Protein AF-A0A920BKV4-F1 (afdb_monomer)

Foldseek 3Di:
DDDPPPPPDDPQADCVLLCCLLQPQVQCCPVCVVPDDPVDDQRSHSPCVVCCVVVSHPPVVSVVSNVVCVVVVNHD

Nearest PDB structures (foldseek):
  3zxs-assembly3_C  TM=9.754E-01  e=3.125E-03  Cereibacter sphaeroides 2.4.1
  3zxs-assembly2_B  TM=9.748E-01  e=6.914E-03  Cereibacter sphaeroides 2.4.1
  5lfa-assembly1_A  TM=9.691E-01  e=1.060E-02  Agrobacterium fabrum str. C58
  5kcm-assembly2_B  TM=9.717E-01  e=1.729E-02  Agrobacterium fabrum str. C58

pLDDT: mean 79.56, std 17.56, range [38.72, 93.44]

Sequence (76 aa):
MLTPRSVASYPRASAYPADEFVNGALKPFGPYEDAMLGKEWKLAHSVLSSSLNIGLLHPMEVVRAVEQAYKTGGSH

Mean predicted aligned error: 8.86 Å

Secondary structure (DSSP, 8-state):
-PPP----------SHHHHHIIIIIHHHHGGGTT--BTTBSSTT----HHHHHTTSS-HHHHHHHHHHHHHTTTT-

Solvent-accessible surface area (backbone atoms only — not comparable to full-atom values): 4848 Å² total; per-residue (Å²): 134,85,74,81,80,76,78,74,81,62,82,72,48,73,62,60,61,56,49,49,22,59,77,65,22,52,64,52,22,75,88,36,69,87,60,85,52,100,89,52,94,55,81,30,63,61,83,49,62,68,40,46,75,74,64,45,40,61,70,69,58,51,53,50,52,48,52,48,36,54,75,72,64,55,58,127

Structure (mmCIF, N/CA/C/O backbone):
data_AF-A0A920BKV4-F1
#
_entry.id   AF-A0A920BKV4-F1
#
loop_
_atom_site.group_PDB
_atom_site.id
_atom_site.type_symbol
_atom_site.label_atom_id
_atom_site.label_alt_id
_atom_site.label_comp_id
_atom_site.label_asym_id
_atom_site.label_entity_id
_atom_site.label_seq_id
_atom_site.pdbx_PDB_ins_code
_atom_site.Cartn_x
_atom_site.Cartn_y
_atom_site.Cartn_z
_atom_site.occupancy
_atom_site.B_iso_or_equiv
_atom_site.auth_seq_id
_atom_site.auth_comp_id
_atom_site.auth_asym_id
_atom_site.auth_atom_id
_atom_site.pdbx_PDB_model_num
ATOM 1 N N . MET A 1 1 ? 18.877 -17.817 -26.640 1.00 40.94 1 MET A N 1
ATOM 2 C CA . MET A 1 1 ? 18.612 -18.154 -25.226 1.00 40.94 1 MET A CA 1
ATOM 3 C C . MET A 1 1 ? 18.911 -16.897 -24.418 1.00 40.94 1 MET A C 1
ATOM 5 O O . MET A 1 1 ? 20.073 -16.572 -24.233 1.00 40.94 1 MET A O 1
ATOM 9 N N . LEU A 1 2 ? 17.891 -16.092 -24.111 1.00 44.06 2 LEU A N 1
ATOM 10 C CA . LEU A 1 2 ? 18.071 -14.833 -23.380 1.00 44.06 2 LEU A CA 1
ATOM 11 C C . LEU A 1 2 ? 18.216 -15.171 -21.894 1.00 44.06 2 LEU A C 1
ATOM 13 O O . LEU A 1 2 ? 17.302 -15.741 -21.303 1.00 44.06 2 LEU A O 1
ATOM 17 N N . THR A 1 3 ? 19.372 -14.879 -21.308 1.00 38.72 3 THR A N 1
ATOM 18 C CA . THR A 1 3 ? 19.557 -14.937 -19.857 1.00 38.72 3 THR A CA 1
ATOM 19 C C . THR A 1 3 ? 18.711 -13.840 -19.203 1.00 38.72 3 THR A C 1
ATOM 21 O O . THR A 1 3 ? 18.588 -12.750 -19.774 1.00 38.72 3 THR A O 1
ATOM 24 N N . PRO A 1 4 ? 18.108 -14.078 -18.023 1.00 46.72 4 PRO A N 1
ATOM 25 C CA . PRO A 1 4 ? 17.397 -13.022 -17.323 1.00 46.72 4 PRO A CA 1
ATOM 26 C C . PRO A 1 4 ? 18.406 -11.927 -16.985 1.00 46.72 4 PRO A C 1
ATOM 28 O O . PRO A 1 4 ? 19.424 -12.185 -16.337 1.00 46.72 4 PRO A O 1
ATOM 31 N N . ARG A 1 5 ? 18.146 -10.703 -17.449 1.00 44.81 5 ARG A N 1
ATOM 32 C CA . ARG A 1 5 ? 18.896 -9.523 -17.021 1.00 44.81 5 ARG A CA 1
ATOM 33 C C . ARG A 1 5 ? 18.685 -9.407 -15.512 1.00 44.81 5 ARG A C 1
ATOM 35 O O . ARG A 1 5 ? 17.595 -9.059 -15.069 1.00 44.81 5 ARG A O 1
ATOM 42 N N . SER A 1 6 ? 19.715 -9.737 -14.735 1.00 48.00 6 SER A N 1
ATOM 43 C CA . SER A 1 6 ? 19.803 -9.337 -13.335 1.00 48.00 6 SER A CA 1
ATOM 44 C C . SER A 1 6 ? 19.700 -7.818 -13.322 1.00 48.00 6 SER A C 1
ATOM 46 O O . SER A 1 6 ? 20.596 -7.126 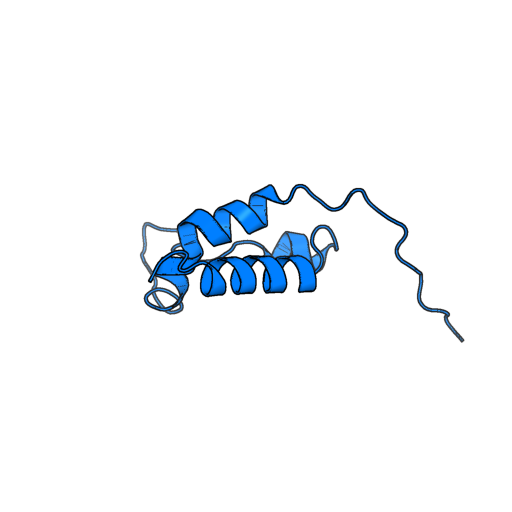-13.814 1.00 48.00 6 SER A O 1
ATOM 48 N N . VAL A 1 7 ? 18.555 -7.301 -12.882 1.00 51.59 7 VAL A N 1
ATOM 49 C CA . VAL A 1 7 ? 18.369 -5.871 -12.666 1.00 51.59 7 VAL A CA 1
ATOM 50 C C . VAL A 1 7 ? 19.269 -5.487 -11.502 1.00 51.59 7 VAL A C 1
ATOM 52 O O . VAL A 1 7 ? 18.956 -5.686 -10.332 1.00 51.59 7 VAL A O 1
ATOM 55 N N . ALA A 1 8 ? 20.460 -5.020 -11.862 1.00 42.22 8 ALA A N 1
ATOM 56 C CA . ALA A 1 8 ? 21.427 -4.451 -10.956 1.00 42.22 8 ALA A CA 1
ATOM 57 C C . ALA A 1 8 ? 20.748 -3.368 -10.108 1.00 42.22 8 ALA A C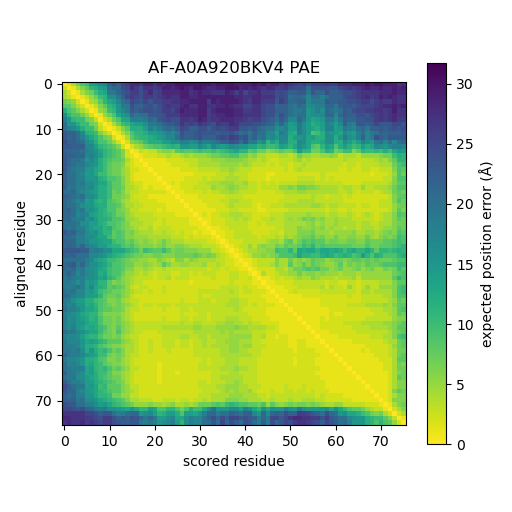 1
ATOM 59 O O . ALA A 1 8 ? 20.283 -2.368 -10.640 1.00 42.22 8 ALA A O 1
ATOM 60 N N . SER A 1 9 ? 20.674 -3.631 -8.803 1.00 46.66 9 SER A N 1
ATOM 61 C CA . SER A 1 9 ? 20.804 -2.704 -7.676 1.00 46.66 9 SER A CA 1
ATOM 62 C C . SER A 1 9 ? 20.653 -1.205 -7.994 1.00 46.66 9 SER A C 1
ATOM 64 O O . SER A 1 9 ? 21.579 -0.426 -7.775 1.00 46.66 9 SER A O 1
ATOM 66 N N . TYR A 1 10 ? 19.478 -0.772 -8.453 1.00 45.19 10 TYR A N 1
ATOM 67 C CA . TYR A 1 10 ? 19.062 0.611 -8.232 1.00 45.19 10 TYR A CA 1
ATOM 68 C C . TYR A 1 10 ? 18.942 0.799 -6.712 1.00 45.19 10 TYR A C 1
ATOM 70 O O . TYR A 1 10 ? 18.523 -0.151 -6.037 1.00 45.19 10 TYR A O 1
ATOM 78 N N . PRO A 1 11 ? 19.342 1.948 -6.129 1.00 47.00 11 PRO A N 1
ATOM 79 C CA . PRO A 1 11 ? 19.039 2.219 -4.729 1.00 47.00 11 PRO A CA 1
ATOM 80 C C . PRO A 1 11 ? 17.533 2.037 -4.586 1.00 47.00 11 PRO A C 1
ATOM 82 O O . PRO A 1 11 ? 16.770 2.751 -5.239 1.00 47.00 11 PRO A O 1
ATOM 85 N N . ARG A 1 12 ? 17.123 0.989 -3.856 1.00 55.19 12 ARG A N 1
ATOM 86 C CA . ARG A 1 12 ? 15.710 0.639 -3.722 1.00 55.19 12 ARG A CA 1
ATOM 87 C C . ARG A 1 12 ? 15.005 1.898 -3.282 1.00 55.19 12 ARG A C 1
ATOM 89 O O . ARG A 1 12 ? 15.469 2.551 -2.342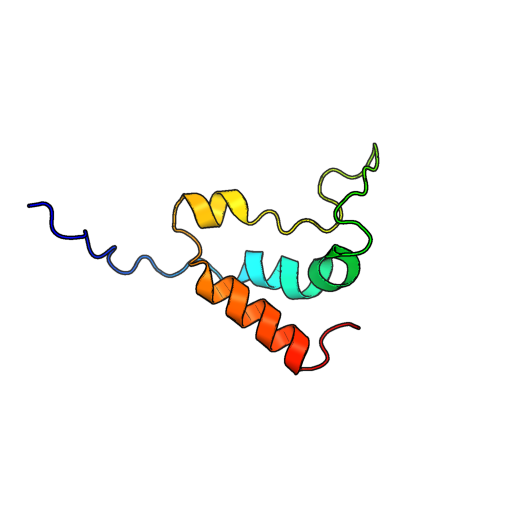 1.00 55.19 12 ARG A O 1
ATOM 96 N N . ALA A 1 13 ? 13.997 2.290 -4.049 1.00 51.28 13 ALA A N 1
ATOM 97 C CA . ALA A 1 13 ? 13.355 3.563 -3.839 1.00 51.28 13 ALA A CA 1
ATOM 98 C C . ALA A 1 13 ? 12.956 3.709 -2.385 1.00 51.28 13 ALA A C 1
ATOM 100 O O . ALA A 1 13 ? 12.642 2.726 -1.711 1.00 51.28 13 ALA A O 1
ATOM 101 N N . SER A 1 14 ? 13.021 4.950 -1.922 1.00 55.34 14 SER A N 1
ATOM 102 C CA . SER A 1 14 ? 12.636 5.340 -0.581 1.00 55.34 14 SER A CA 1
ATOM 103 C C . SER A 1 14 ? 11.372 4.583 -0.154 1.00 55.34 14 SER A C 1
ATOM 105 O O . SER A 1 14 ? 10.380 4.581 -0.875 1.00 55.34 14 SER A O 1
ATOM 107 N N . ALA A 1 15 ? 11.402 3.933 1.014 1.00 63.00 15 ALA A N 1
ATOM 108 C CA . ALA A 1 15 ? 10.250 3.216 1.577 1.00 63.00 15 ALA A CA 1
ATOM 109 C C . ALA A 1 15 ? 9.006 4.117 1.749 1.00 63.00 15 ALA A C 1
ATOM 111 O O . ALA A 1 15 ? 7.892 3.623 1.885 1.00 63.00 15 ALA A O 1
ATOM 112 N N . TYR A 1 16 ? 9.196 5.435 1.637 1.00 70.69 16 TYR A N 1
ATOM 113 C CA . TYR A 1 16 ? 8.211 6.501 1.778 1.00 70.69 16 TYR A CA 1
ATOM 114 C C . TYR A 1 16 ? 6.826 6.224 1.164 1.00 70.69 16 TYR A C 1
ATOM 116 O O . TYR A 1 16 ? 5.854 6.382 1.896 1.00 70.69 16 TYR A O 1
ATOM 124 N N . PRO A 1 17 ? 6.664 5.802 -0.110 1.00 77.75 17 PRO A N 1
ATOM 125 C CA . PRO A 1 17 ? 5.328 5.567 -0.659 1.00 77.75 17 PRO A CA 1
ATOM 126 C C . PRO A 1 17 ? 4.633 4.355 -0.025 1.00 77.75 17 PRO A C 1
ATOM 128 O O . PRO A 1 17 ? 3.431 4.387 0.231 1.00 77.75 17 PRO A O 1
ATOM 131 N N . ALA A 1 18 ? 5.381 3.279 0.240 1.00 83.62 18 ALA A N 1
ATOM 132 C CA . ALA A 1 18 ? 4.837 2.098 0.905 1.00 83.62 18 ALA A CA 1
ATOM 133 C C . ALA A 1 18 ? 4.494 2.406 2.371 1.00 83.62 18 ALA A C 1
ATOM 135 O O . ALA A 1 18 ? 3.443 1.988 2.851 1.00 83.62 18 ALA A O 1
ATOM 136 N N . ASP A 1 19 ? 5.328 3.198 3.044 1.00 85.56 19 ASP A N 1
ATOM 137 C CA . ASP A 1 19 ? 5.097 3.664 4.410 1.00 85.56 19 ASP A CA 1
ATOM 138 C C . ASP A 1 19 ? 3.869 4.581 4.502 1.00 85.56 19 ASP A C 1
ATOM 140 O O . ASP A 1 19 ? 3.103 4.469 5.458 1.00 85.56 19 ASP A O 1
ATOM 144 N N . GLU A 1 20 ? 3.632 5.459 3.519 1.00 87.69 20 GLU A N 1
ATOM 145 C CA . GLU A 1 20 ? 2.424 6.298 3.467 1.00 87.69 20 GLU A CA 1
ATOM 146 C C . GLU A 1 20 ? 1.162 5.430 3.386 1.00 87.69 20 GLU A C 1
ATOM 148 O O . GLU A 1 20 ? 0.200 5.647 4.130 1.00 87.69 20 GLU A O 1
ATOM 153 N N . PHE A 1 21 ? 1.178 4.402 2.531 1.00 90.12 21 PHE A N 1
ATOM 154 C CA . PHE A 1 21 ? 0.066 3.463 2.443 1.00 90.12 21 PHE A CA 1
ATOM 155 C C . PHE A 1 21 ? -0.133 2.701 3.758 1.00 90.12 21 PHE A C 1
ATOM 157 O O . PHE A 1 21 ? -1.235 2.712 4.302 1.00 90.12 21 PHE A O 1
ATOM 164 N N . VAL A 1 22 ? 0.923 2.087 4.299 1.00 91.25 22 VAL A N 1
ATOM 165 C CA . VAL A 1 22 ? 0.856 1.264 5.517 1.00 91.25 22 VAL A CA 1
ATOM 166 C C . VAL A 1 22 ? 0.377 2.067 6.730 1.00 91.25 22 VAL A C 1
ATOM 168 O O . VAL A 1 22 ? -0.452 1.576 7.495 1.00 91.25 22 VAL A O 1
ATOM 171 N N . ASN A 1 23 ? 0.855 3.301 6.899 1.00 88.69 23 ASN A N 1
ATOM 172 C CA . ASN A 1 23 ? 0.549 4.110 8.081 1.00 88.69 23 ASN A CA 1
ATOM 173 C C . ASN A 1 23 ? -0.746 4.927 7.967 1.00 88.69 23 ASN A C 1
ATOM 175 O O . ASN A 1 23 ? -1.283 5.341 8.992 1.00 88.69 23 ASN A O 1
ATOM 179 N N . GLY A 1 24 ? -1.243 5.187 6.756 1.00 87.44 24 GLY A N 1
ATOM 180 C CA . GLY A 1 24 ? -2.428 6.026 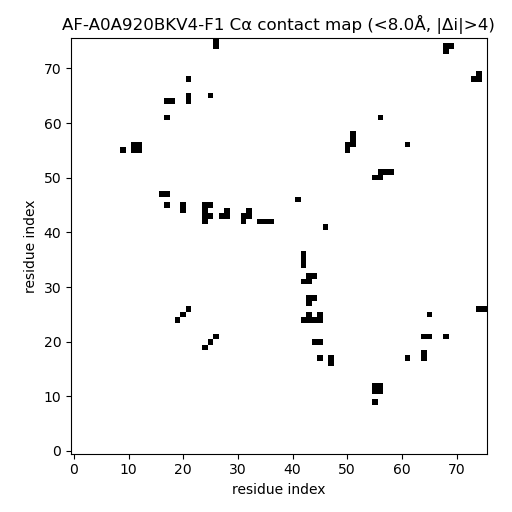6.551 1.00 87.44 24 GLY A CA 1
ATOM 181 C C . GLY A 1 24 ? -3.620 5.279 5.967 1.00 87.44 24 GLY A C 1
ATOM 182 O O . GLY A 1 24 ? -4.722 5.312 6.513 1.00 87.44 24 GLY A O 1
ATOM 183 N N . ALA A 1 25 ? -3.407 4.616 4.836 1.00 90.00 25 ALA A N 1
ATOM 184 C CA . ALA A 1 25 ? -4.484 4.161 3.966 1.00 90.00 25 ALA A CA 1
ATOM 185 C C . ALA A 1 25 ? -4.783 2.655 4.076 1.00 90.00 25 ALA A C 1
ATOM 187 O O . ALA A 1 25 ? -5.861 2.223 3.682 1.00 90.00 25 ALA A O 1
ATOM 188 N N . LEU A 1 26 ? -3.898 1.865 4.693 1.00 92.06 26 LEU A N 1
ATOM 189 C CA . LEU A 1 26 ? -4.079 0.423 4.869 1.00 92.06 26 LEU A CA 1
ATOM 190 C C . LEU A 1 26 ? -5.296 0.080 5.744 1.00 92.06 26 LEU A C 1
ATOM 192 O O . LEU A 1 26 ? -6.084 -0.785 5.372 1.00 92.06 26 LEU A O 1
ATOM 196 N N . LYS A 1 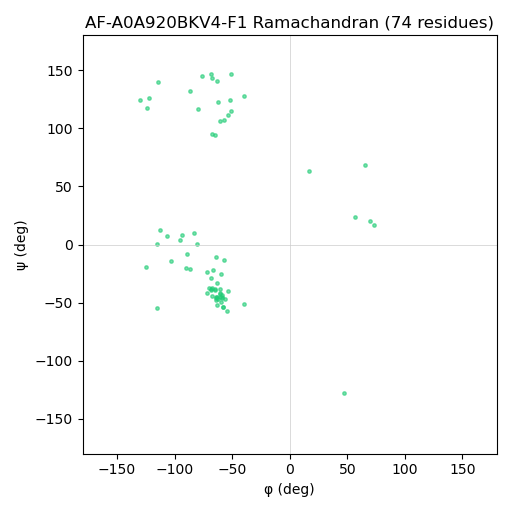27 ? -5.487 0.775 6.875 1.00 90.94 27 LYS A N 1
ATOM 197 C CA . LYS A 1 27 ? -6.639 0.556 7.772 1.00 90.94 27 LYS A CA 1
ATOM 198 C C . LYS A 1 27 ? -7.984 0.751 7.057 1.00 90.94 27 LYS A C 1
ATOM 200 O O . LYS A 1 27 ? -8.826 -0.142 7.127 1.00 90.94 27 LYS A O 1
ATOM 205 N N . PRO A 1 28 ? -8.225 1.894 6.389 1.00 91.44 28 PRO A N 1
ATOM 206 C CA . PRO A 1 28 ? -9.490 2.123 5.706 1.00 91.44 28 PRO A CA 1
ATOM 207 C C . PRO A 1 28 ? -9.586 1.453 4.324 1.00 91.44 28 PRO A C 1
ATOM 209 O O . PRO A 1 28 ? -10.620 1.607 3.679 1.00 91.44 28 PRO A O 1
ATOM 212 N N . PHE A 1 29 ? -8.557 0.724 3.864 1.00 91.38 29 PHE A N 1
ATOM 213 C CA . PHE A 1 29 ? -8.505 0.155 2.513 1.00 91.38 29 PHE A CA 1
ATOM 214 C C . PHE A 1 29 ? -9.720 -0.715 2.191 1.00 91.38 29 PHE A C 1
ATOM 216 O O . PHE A 1 29 ? -10.445 -0.397 1.261 1.00 91.38 29 PHE A O 1
ATOM 223 N N . GLY A 1 30 ? -9.986 -1.759 2.983 1.00 90.44 30 GLY A N 1
ATOM 224 C CA . GLY A 1 30 ? -11.074 -2.707 2.704 1.00 90.44 30 GLY A CA 1
ATOM 225 C C . GLY A 1 30 ? -12.461 -2.050 2.618 1.00 90.44 30 GLY A C 1
ATOM 226 O O . GLY A 1 30 ? -13.134 -2.198 1.603 1.00 90.44 30 GLY A O 1
ATOM 227 N N . PRO A 1 31 ? -12.899 -1.274 3.631 1.00 90.50 31 PRO A N 1
ATOM 228 C CA . PRO A 1 31 ? -14.201 -0.604 3.594 1.00 90.50 31 PRO A CA 1
ATOM 229 C C . PRO A 1 31 ? -14.397 0.378 2.431 1.00 90.50 31 PRO A C 1
ATOM 231 O O . PRO A 1 31 ? -15.538 0.646 2.058 1.00 90.50 31 PRO A O 1
ATOM 234 N N . TYR A 1 32 ? -13.313 0.933 1.882 1.00 90.62 32 TYR A N 1
ATOM 235 C CA . TYR A 1 32 ? -13.366 1.899 0.783 1.00 90.62 32 TYR A CA 1
ATOM 236 C C . TYR A 1 32 ? -12.783 1.374 -0.530 1.00 90.62 32 TYR A C 1
ATOM 238 O O . TYR A 1 32 ? -12.590 2.171 -1.443 1.00 90.62 32 TYR A O 1
ATOM 246 N N . GLU A 1 33 ? -12.528 0.069 -0.648 1.00 89.31 33 GLU A N 1
ATOM 247 C CA . GLU A 1 33 ? -11.915 -0.523 -1.844 1.00 89.31 33 GLU A CA 1
ATOM 248 C C . GLU A 1 33 ? -12.775 -0.283 -3.093 1.00 89.31 33 GLU A C 1
ATOM 250 O O . GLU A 1 33 ? -12.247 0.078 -4.143 1.00 89.31 33 GLU A O 1
ATOM 255 N N . ASP A 1 34 ? -14.098 -0.367 -2.929 1.00 89.69 34 ASP A N 1
ATOM 256 C CA . ASP A 1 34 ? -15.092 -0.144 -3.985 1.00 89.69 34 ASP A CA 1
ATOM 257 C C . ASP A 1 34 ? -15.841 1.194 -3.834 1.00 89.69 34 ASP A C 1
ATOM 259 O O . ASP A 1 34 ? -16.829 1.461 -4.527 1.00 89.69 34 ASP A O 1
ATOM 263 N N . ALA A 1 35 ? -15.419 2.049 -2.898 1.00 90.19 35 ALA A N 1
ATOM 264 C CA . ALA A 1 35 ? -16.067 3.335 -2.687 1.00 90.19 35 ALA A CA 1
ATOM 265 C C . ALA A 1 35 ? -15.660 4.335 -3.778 1.00 90.19 35 ALA A C 1
ATOM 267 O O . ALA A 1 35 ? -14.523 4.372 -4.234 1.00 90.19 35 ALA A O 1
ATOM 268 N N . MET A 1 36 ? -16.590 5.208 -4.166 1.00 87.44 36 MET A N 1
ATOM 269 C CA . MET A 1 36 ? -16.315 6.342 -5.049 1.00 87.44 36 MET A CA 1
ATOM 270 C C . MET A 1 36 ? -16.893 7.613 -4.432 1.00 87.44 36 MET A C 1
ATOM 272 O O . MET A 1 36 ? -18.088 7.681 -4.143 1.00 87.44 36 MET A O 1
ATOM 276 N N . LEU A 1 37 ? -16.056 8.635 -4.234 1.00 88.12 37 LEU A N 1
ATOM 277 C CA . LEU A 1 37 ? -16.471 9.942 -3.724 1.00 88.12 37 LEU A CA 1
ATOM 278 C C . LEU A 1 37 ? -16.082 11.032 -4.723 1.00 88.12 37 LEU A C 1
ATOM 280 O O . LEU A 1 37 ? -14.916 11.195 -5.058 1.00 88.12 37 LEU A O 1
ATOM 284 N N . GLY A 1 38 ? -17.046 11.855 -5.140 1.00 88.12 38 GLY A N 1
ATOM 285 C CA . GLY A 1 38 ? -16.823 12.858 -6.192 1.00 88.12 38 GLY A CA 1
ATOM 286 C C . GLY A 1 38 ? -15.813 13.970 -5.866 1.00 88.12 38 GLY A C 1
ATOM 287 O O . GLY A 1 38 ? -15.457 14.732 -6.758 1.00 88.12 38 GLY A O 1
ATOM 288 N N . LYS A 1 39 ? -15.363 14.094 -4.611 1.00 89.50 39 LYS A N 1
ATOM 289 C CA . LYS A 1 39 ? -14.369 15.095 -4.174 1.00 89.50 39 LYS A CA 1
ATOM 290 C C . LYS A 1 39 ? -13.054 14.486 -3.685 1.00 89.50 39 LYS A C 1
ATOM 292 O O . LYS A 1 39 ? -12.179 15.236 -3.269 1.00 89.50 39 LYS A O 1
ATOM 297 N N . GLU A 1 40 ? -12.925 13.164 -3.709 1.00 86.06 40 GLU A N 1
ATOM 298 C CA . GLU A 1 40 ? -11.752 12.462 -3.201 1.00 86.06 40 GLU A CA 1
ATOM 299 C C . GLU A 1 40 ? -11.182 11.589 -4.315 1.00 86.06 40 GLU A C 1
ATOM 301 O O . GLU A 1 40 ? -11.858 10.711 -4.842 1.00 86.06 40 GLU A O 1
ATOM 306 N N . TRP A 1 41 ? -9.950 11.885 -4.719 1.00 84.81 41 TRP A N 1
ATOM 307 C CA . TRP A 1 41 ? -9.371 11.338 -5.943 1.00 84.81 41 TRP A CA 1
ATOM 308 C C . TRP A 1 41 ? -8.629 10.016 -5.719 1.00 84.81 41 TRP A C 1
ATOM 310 O O . TRP A 1 41 ? -8.429 9.287 -6.690 1.00 84.81 41 TRP A O 1
ATOM 320 N N . LYS A 1 42 ? -8.214 9.701 -4.479 1.00 87.44 42 LYS A N 1
ATOM 321 C CA . LYS A 1 42 ? -7.494 8.450 -4.169 1.00 87.44 42 LYS A CA 1
ATOM 322 C C . LYS A 1 42 ? -8.115 7.590 -3.076 1.00 87.44 42 LYS A C 1
ATOM 324 O O . LYS A 1 42 ? -7.785 6.409 -3.012 1.00 87.44 42 LYS A O 1
ATOM 329 N N . LEU A 1 43 ? -8.983 8.142 -2.226 1.00 90.44 43 LEU A N 1
ATOM 330 C CA . LEU A 1 43 ? -9.554 7.429 -1.075 1.00 90.44 43 LEU A CA 1
ATOM 331 C C . LEU A 1 43 ? -8.454 6.699 -0.283 1.00 90.44 43 LEU A C 1
ATOM 333 O O . LEU A 1 43 ? -7.446 7.303 0.083 1.00 90.44 43 LEU A O 1
ATOM 337 N N . ALA A 1 44 ? -8.634 5.405 -0.031 1.00 90.00 44 ALA A N 1
ATOM 338 C CA . ALA A 1 44 ? -7.681 4.568 0.675 1.00 90.00 44 ALA A CA 1
ATOM 339 C C . ALA A 1 44 ? -6.720 3.814 -0.267 1.00 90.00 44 ALA A C 1
ATOM 341 O O . ALA A 1 44 ? -5.963 2.964 0.191 1.00 90.00 44 ALA A O 1
ATOM 342 N N . HIS A 1 45 ? -6.709 4.090 -1.575 1.00 91.00 45 HIS A N 1
ATOM 343 C CA . HIS A 1 45 ? -5.834 3.372 -2.503 1.00 91.00 45 HIS A CA 1
ATOM 344 C C . HIS A 1 45 ? -4.350 3.700 -2.280 1.00 91.00 45 HIS A C 1
ATOM 346 O O . HIS A 1 45 ? -3.969 4.824 -1.955 1.00 91.00 45 HIS A O 1
ATOM 352 N N . SER A 1 46 ? -3.491 2.706 -2.517 1.00 90.31 46 SER A N 1
ATOM 353 C CA . SER A 1 46 ? -2.051 2.779 -2.234 1.00 90.31 46 SER A CA 1
ATOM 354 C C . SER A 1 46 ? -1.256 3.691 -3.171 1.00 90.31 46 SER A C 1
ATOM 356 O O . SER A 1 46 ? -0.185 4.163 -2.807 1.00 90.31 46 SER A O 1
ATOM 358 N N . VAL A 1 47 ? -1.758 3.933 -4.388 1.00 92.19 47 VAL A N 1
ATOM 359 C CA . VAL A 1 47 ? -1.081 4.728 -5.435 1.00 92.19 47 VAL A CA 1
ATOM 360 C C . VAL A 1 47 ? 0.329 4.190 -5.787 1.00 92.19 47 VAL A C 1
ATOM 362 O O . VAL A 1 47 ? 1.177 4.905 -6.312 1.00 92.19 47 VAL A O 1
ATOM 365 N N . LEU A 1 48 ? 0.597 2.898 -5.544 1.00 91.94 48 LEU A N 1
ATOM 366 C CA . LEU A 1 48 ? 1.920 2.282 -5.760 1.00 91.94 48 LEU A CA 1
ATOM 367 C C . LEU A 1 48 ? 2.137 1.709 -7.169 1.00 91.94 48 LEU A C 1
ATOM 369 O O . LEU A 1 48 ? 3.253 1.303 -7.493 1.00 91.94 48 LEU A O 1
ATOM 373 N N . SER A 1 49 ? 1.100 1.658 -8.010 1.00 92.31 49 SER A N 1
ATOM 374 C CA . SER A 1 49 ? 1.133 0.976 -9.314 1.00 92.31 49 SER A CA 1
ATOM 375 C C . SER A 1 49 ? 2.252 1.483 -10.223 1.00 92.31 49 SER A C 1
ATOM 377 O O . SER A 1 49 ? 3.018 0.683 -10.756 1.00 92.31 49 SER A O 1
ATOM 379 N N . SER A 1 50 ? 2.408 2.801 -10.350 1.00 92.12 50 SER A N 1
ATOM 380 C CA . SER A 1 50 ? 3.470 3.411 -11.157 1.00 92.12 50 SER A CA 1
ATOM 381 C C . SER A 1 50 ? 4.860 2.988 -10.681 1.00 92.12 50 SER A C 1
ATOM 383 O O . SER A 1 50 ? 5.689 2.588 -11.495 1.00 92.12 50 SER A O 1
ATOM 385 N N . SER A 1 51 ? 5.095 3.006 -9.366 1.00 90.62 51 SER A N 1
ATOM 386 C CA . SER A 1 51 ? 6.373 2.623 -8.757 1.00 90.62 51 SER A CA 1
ATOM 387 C C . SER A 1 51 ? 6.672 1.129 -8.912 1.00 90.62 51 SER A C 1
ATOM 389 O O . SER A 1 51 ? 7.817 0.755 -9.159 1.00 90.62 51 SER A O 1
ATOM 391 N N . LEU A 1 52 ? 5.656 0.269 -8.811 1.00 89.12 52 LEU A N 1
ATOM 392 C CA . LEU A 1 52 ? 5.794 -1.172 -9.042 1.00 89.12 52 LEU A CA 1
ATOM 393 C C . LEU A 1 52 ? 6.099 -1.476 -10.516 1.00 89.12 52 LEU A C 1
ATOM 395 O O . LEU A 1 52 ? 7.001 -2.255 -10.817 1.00 89.12 52 LEU A O 1
ATOM 399 N N . ASN A 1 53 ? 5.393 -0.820 -11.439 1.00 92.62 53 ASN A N 1
ATOM 400 C CA . ASN A 1 53 ? 5.484 -1.100 -12.872 1.00 92.62 53 ASN A CA 1
ATOM 401 C C . ASN A 1 53 ? 6.833 -0.711 -13.490 1.00 92.62 53 ASN A C 1
ATOM 403 O O . ASN A 1 53 ? 7.263 -1.341 -14.454 1.00 92.62 53 ASN A O 1
ATOM 407 N N . ILE A 1 54 ? 7.512 0.302 -12.944 1.00 90.81 54 ILE A N 1
ATOM 408 C CA . ILE A 1 54 ? 8.841 0.729 -13.418 1.00 90.81 54 ILE A CA 1
ATOM 409 C C . ILE A 1 54 ? 9.998 0.099 -12.625 1.00 90.81 54 ILE A C 1
ATOM 411 O O . ILE A 1 54 ? 11.155 0.436 -12.865 1.00 90.81 54 ILE A O 1
ATOM 415 N N . GLY A 1 55 ? 9.706 -0.797 -11.674 1.00 87.75 55 GLY A N 1
ATOM 416 C CA . GLY A 1 55 ? 10.717 -1.455 -10.838 1.00 87.75 55 GLY A CA 1
ATOM 417 C C . GLY A 1 55 ? 11.340 -0.555 -9.767 1.00 87.75 55 GLY A C 1
ATOM 418 O O . GLY A 1 55 ? 12.390 -0.890 -9.223 1.00 87.75 55 GLY A O 1
ATOM 419 N N . LEU A 1 56 ? 10.704 0.578 -9.459 1.00 88.38 56 LEU A N 1
ATOM 420 C CA . LEU A 1 56 ? 11.121 1.485 -8.390 1.00 88.38 56 LEU A CA 1
ATOM 421 C C . LEU A 1 56 ? 10.866 0.847 -7.011 1.00 88.38 56 LEU A C 1
ATOM 423 O O . LEU A 1 56 ? 11.694 0.969 -6.111 1.00 88.38 56 LEU A O 1
ATOM 427 N N . LEU A 1 57 ? 9.759 0.109 -6.875 1.00 88.56 57 LEU A N 1
ATOM 428 C CA . LEU A 1 57 ? 9.455 -0.737 -5.719 1.00 88.56 57 LEU A CA 1
ATOM 429 C C . LEU A 1 57 ? 9.439 -2.210 -6.116 1.00 88.56 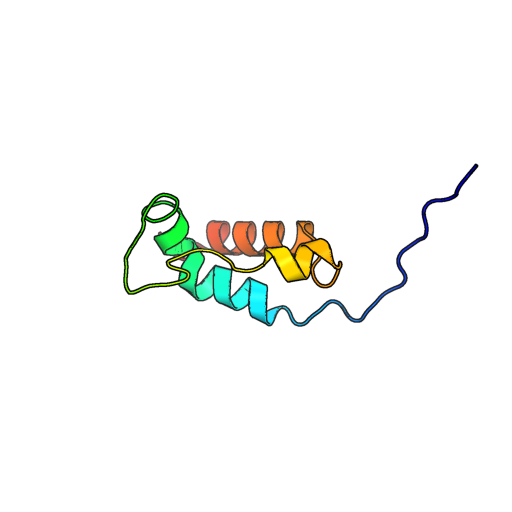57 LEU A C 1
ATOM 431 O O . LEU A 1 57 ? 8.878 -2.575 -7.151 1.00 88.56 57 LEU A O 1
ATOM 435 N N . HIS A 1 58 ? 9.979 -3.073 -5.255 1.00 88.81 58 HIS A N 1
ATOM 436 C CA . HIS A 1 58 ? 9.818 -4.509 -5.419 1.00 88.81 58 HIS A CA 1
ATOM 437 C C . HIS A 1 58 ? 8.514 -4.978 -4.740 1.00 88.81 58 HIS A C 1
ATOM 439 O O . HIS A 1 58 ? 8.300 -4.675 -3.563 1.00 88.81 58 HIS A O 1
ATOM 445 N N . PRO A 1 59 ? 7.657 -5.785 -5.401 1.00 90.44 59 PRO A N 1
ATOM 446 C CA . PRO A 1 59 ? 6.370 -6.213 -4.838 1.00 90.44 59 PRO A CA 1
ATOM 447 C C . PRO A 1 59 ? 6.481 -6.861 -3.452 1.00 90.44 59 PRO A C 1
ATOM 449 O O . PRO A 1 59 ? 5.695 -6.572 -2.553 1.00 90.44 59 PRO A O 1
ATOM 452 N N . MET A 1 60 ? 7.510 -7.691 -3.241 1.00 92.75 60 MET A N 1
ATOM 453 C CA . MET A 1 60 ? 7.721 -8.353 -1.945 1.00 92.75 60 MET A CA 1
ATOM 454 C C . MET A 1 60 ? 8.079 -7.398 -0.804 1.00 92.75 60 MET A C 1
ATOM 456 O O . MET A 1 60 ? 7.901 -7.769 0.351 1.00 92.75 60 MET A O 1
ATOM 460 N N . GLU A 1 61 ? 8.594 -6.203 -1.087 1.00 89.06 61 GLU A N 1
ATOM 461 C CA . GLU A 1 61 ? 8.861 -5.211 -0.039 1.00 89.06 61 GLU A CA 1
ATOM 462 C C . GLU A 1 61 ? 7.549 -4.635 0.490 1.00 89.06 61 GLU A C 1
ATOM 464 O O . GLU A 1 61 ? 7.362 -4.555 1.701 1.00 89.06 61 GLU A O 1
ATOM 469 N N . VAL A 1 62 ? 6.601 -4.359 -0.410 1.00 90.12 62 VAL A N 1
ATOM 470 C CA . VAL A 1 62 ? 5.255 -3.893 -0.057 1.00 90.12 62 VAL A CA 1
ATOM 471 C C . VAL A 1 62 ? 4.497 -4.965 0.726 1.00 90.12 62 VAL A C 1
ATOM 473 O O . VAL A 1 62 ? 3.956 -4.677 1.790 1.00 90.12 62 VAL A O 1
ATOM 476 N N . VAL A 1 63 ? 4.507 -6.216 0.249 1.00 92.25 63 VAL A N 1
ATOM 477 C CA . VAL A 1 63 ? 3.823 -7.330 0.934 1.00 92.25 63 VAL A CA 1
ATOM 478 C C . VAL A 1 63 ? 4.361 -7.517 2.352 1.00 92.25 63 VAL A C 1
ATOM 480 O O . VAL A 1 63 ? 3.579 -7.625 3.292 1.00 92.25 63 VAL A O 1
ATOM 483 N N . ARG A 1 64 ? 5.688 -7.509 2.525 1.00 91.75 64 ARG A N 1
ATOM 484 C CA . ARG A 1 64 ? 6.313 -7.653 3.849 1.00 91.75 64 ARG A CA 1
ATOM 485 C C . ARG A 1 64 ? 5.989 -6.483 4.774 1.00 91.75 64 ARG A C 1
ATOM 487 O O . ARG A 1 64 ? 5.776 -6.714 5.958 1.00 91.75 64 ARG A O 1
ATOM 494 N N . ALA A 1 65 ? 5.939 -5.254 4.257 1.00 89.75 65 ALA A N 1
ATOM 495 C CA . ALA A 1 65 ? 5.586 -4.080 5.052 1.00 89.75 65 ALA A CA 1
ATOM 496 C C . ALA A 1 65 ? 4.137 -4.157 5.567 1.00 89.75 65 ALA A C 1
ATOM 498 O O . ALA A 1 65 ? 3.895 -3.956 6.757 1.00 89.75 65 ALA A O 1
ATOM 499 N N . VAL A 1 66 ? 3.190 -4.535 4.702 1.00 91.75 66 VAL A N 1
ATOM 500 C CA . VAL A 1 66 ? 1.781 -4.742 5.080 1.00 91.75 66 VAL A CA 1
ATOM 501 C C . VAL A 1 66 ? 1.637 -5.895 6.076 1.00 91.75 66 VAL A C 1
ATOM 503 O O . VAL A 1 66 ? 0.965 -5.751 7.094 1.00 91.75 66 VAL A O 1
ATOM 506 N N . GLU A 1 67 ? 2.289 -7.031 5.818 1.00 93.44 67 GLU A N 1
ATOM 507 C CA . GLU A 1 67 ? 2.252 -8.192 6.711 1.00 93.44 67 GLU A CA 1
ATOM 508 C C . GLU A 1 67 ? 2.815 -7.855 8.098 1.00 93.44 67 GLU A C 1
ATOM 510 O O . GLU A 1 67 ? 2.243 -8.249 9.116 1.00 93.44 67 GLU A O 1
ATOM 515 N N . GLN A 1 68 ? 3.922 -7.111 8.151 1.00 91.06 68 GLN A N 1
ATOM 516 C CA . GLN A 1 68 ? 4.515 -6.669 9.406 1.00 91.06 68 GLN A CA 1
ATOM 517 C C . GLN A 1 68 ? 3.556 -5.756 10.172 1.00 91.06 68 GLN A C 1
ATOM 519 O O . GLN A 1 68 ? 3.341 -5.989 11.359 1.00 91.06 68 GLN A O 1
ATOM 524 N N . ALA A 1 69 ? 2.948 -4.773 9.501 1.00 89.25 69 ALA A N 1
ATOM 525 C CA . ALA A 1 69 ? 1.979 -3.872 10.117 1.00 89.25 69 ALA A CA 1
ATOM 526 C C . ALA A 1 69 ? 0.780 -4.634 10.699 1.00 89.25 69 ALA A C 1
ATOM 528 O O . ALA A 1 69 ? 0.403 -4.400 11.846 1.00 89.25 69 ALA A O 1
ATOM 529 N N . TYR A 1 70 ? 0.253 -5.612 9.958 1.00 89.06 70 TYR A N 1
ATOM 530 C CA . TYR A 1 70 ? -0.804 -6.500 10.439 1.00 89.06 70 TYR A CA 1
ATOM 531 C C . TYR A 1 70 ? -0.374 -7.281 11.694 1.00 89.06 70 TYR A C 1
ATOM 533 O O . TYR A 1 70 ? -1.069 -7.270 12.709 1.00 89.06 70 TYR A O 1
ATOM 541 N N . LYS A 1 71 ? 0.811 -7.912 11.671 1.00 90.88 71 LYS A N 1
ATOM 542 C CA . LYS A 1 71 ? 1.341 -8.700 12.801 1.00 90.88 71 LYS A CA 1
ATOM 543 C C . LYS A 1 71 ? 1.596 -7.867 14.056 1.00 90.88 71 LYS A C 1
ATOM 545 O O . LYS A 1 71 ? 1.446 -8.384 15.159 1.00 90.88 71 LYS A O 1
ATOM 550 N N . THR A 1 72 ? 1.987 -6.602 13.918 1.00 87.88 72 THR A N 1
ATOM 551 C CA . THR A 1 72 ? 2.266 -5.716 15.060 1.00 87.88 72 THR A CA 1
ATOM 552 C C . THR A 1 72 ? 1.015 -5.063 15.650 1.00 87.88 72 THR A C 1
ATOM 554 O O . THR A 1 72 ? 1.138 -4.161 16.474 1.00 87.88 72 THR A O 1
ATOM 557 N N . GLY A 1 73 ? -0.189 -5.481 15.239 1.00 72.81 73 GLY A N 1
ATOM 558 C CA . GLY A 1 73 ? -1.440 -4.850 1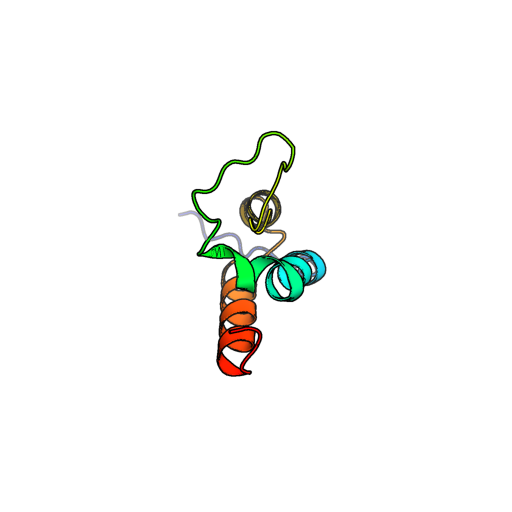5.672 1.00 72.81 73 GLY A CA 1
ATOM 559 C C . GLY A 1 73 ? -1.622 -3.444 15.094 1.00 72.8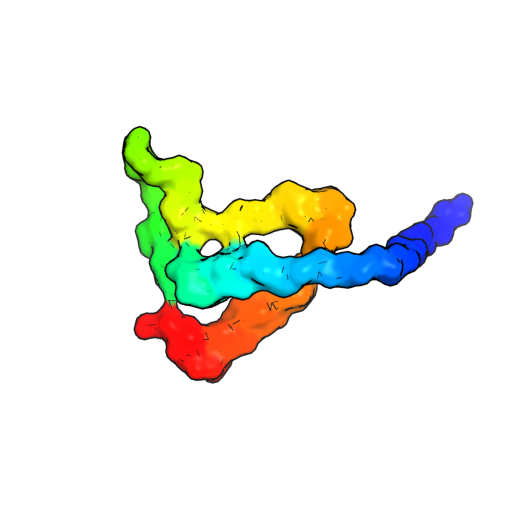1 73 GLY A C 1
ATOM 560 O O . GLY A 1 73 ? -2.370 -2.637 15.644 1.00 72.81 73 GLY A O 1
ATOM 561 N N . GLY A 1 74 ? -0.915 -3.140 14.002 1.00 61.53 74 GLY A N 1
ATOM 562 C CA . GLY A 1 74 ? -1.032 -1.902 13.254 1.00 61.53 74 GLY A CA 1
ATOM 563 C C . GLY A 1 74 ? -2.413 -1.813 12.625 1.00 61.53 74 GLY A C 1
ATOM 564 O O . GLY A 1 74 ? -2.642 -2.301 11.524 1.00 61.53 74 GLY A O 1
ATOM 565 N N . SER A 1 75 ? -3.304 -1.147 13.353 1.00 54.25 75 SER A N 1
ATOM 566 C CA . SER A 1 75 ? -4.590 -0.631 12.900 1.00 54.25 75 SER A CA 1
ATOM 567 C C . SER A 1 75 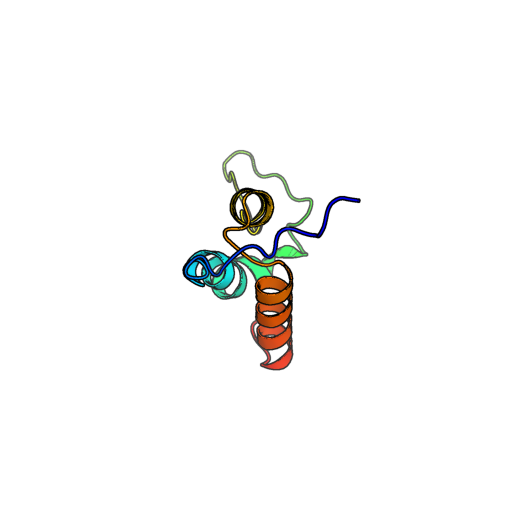? -5.644 -1.671 12.488 1.00 54.25 75 SER A C 1
ATOM 569 O O . SER A 1 75 ? -6.074 -1.714 11.336 1.00 54.25 75 SER A O 1
ATOM 571 N N . HIS A 1 76 ? -6.156 -2.424 13.466 1.00 49.84 76 HIS A N 1
ATOM 572 C CA . HIS A 1 76 ? -7.572 -2.824 13.484 1.00 49.84 76 HIS A CA 1
ATOM 573 C C . HIS A 1 76 ? -8.417 -1.731 14.149 1.00 49.84 76 HIS A C 1
ATOM 575 O O . HIS A 1 76 ? -7.899 -1.012 15.035 1.00 49.84 76 HIS A O 1
#

Radius of gyration: 15.11 Å; Cα contacts (8 Å, |Δi|>4): 48; chains: 1; bounding box: 38×33×41 Å